Protein AF-A0A661STV8-F1 (afdb_monomer)

Structure (mmCIF, N/CA/C/O backbone):
data_AF-A0A661STV8-F1
#
_entry.id   AF-A0A661STV8-F1
#
loop_
_atom_site.group_PDB
_atom_site.id
_atom_site.type_symbol
_atom_site.label_atom_id
_atom_site.label_alt_id
_atom_site.label_comp_id
_atom_site.label_asym_id
_atom_site.label_entity_id
_atom_site.label_seq_id
_atom_site.pdbx_PDB_ins_code
_atom_site.Cartn_x
_atom_site.Cartn_y
_atom_site.Cartn_z
_atom_site.occupancy
_atom_site.B_iso_or_equiv
_atom_site.auth_seq_id
_atom_site.auth_comp_id
_atom_site.auth_asym_id
_atom_site.auth_atom_id
_atom_site.pdbx_PDB_model_num
ATOM 1 N N . MET A 1 1 ? 11.228 -23.972 -10.488 1.00 32.62 1 MET A N 1
ATOM 2 C CA . MET A 1 1 ? 10.917 -23.114 -9.324 1.00 32.62 1 MET A CA 1
ATOM 3 C C . MET A 1 1 ? 11.994 -22.045 -9.242 1.00 32.62 1 MET A C 1
ATOM 5 O O . MET A 1 1 ? 13.136 -22.391 -8.975 1.00 32.62 1 MET A O 1
ATOM 9 N N . VAL A 1 2 ? 11.670 -20.791 -9.561 1.00 40.69 2 VAL A N 1
ATOM 10 C CA . VAL A 1 2 ? 12.608 -19.659 -9.452 1.00 40.69 2 VAL A CA 1
ATOM 11 C C . VAL A 1 2 ? 12.408 -19.031 -8.074 1.00 40.69 2 VAL A C 1
ATOM 13 O O . VAL A 1 2 ? 11.281 -18.711 -7.708 1.00 40.69 2 VAL A O 1
ATOM 16 N N . LEU A 1 3 ? 13.475 -18.926 -7.281 1.00 41.69 3 LEU A N 1
ATOM 17 C CA . LEU A 1 3 ? 13.423 -18.485 -5.885 1.00 41.69 3 LEU A CA 1
ATOM 18 C C . LEU A 1 3 ? 13.847 -17.004 -5.781 1.00 41.69 3 LEU A C 1
ATOM 20 O O . LEU A 1 3 ? 15.034 -16.700 -5.757 1.00 41.69 3 LEU A O 1
ATOM 24 N N . LEU A 1 4 ? 12.887 -16.078 -5.703 1.00 53.56 4 LEU A N 1
ATOM 25 C CA . LEU A 1 4 ? 13.101 -14.622 -5.555 1.00 53.56 4 LEU A CA 1
ATOM 26 C C . LEU A 1 4 ? 13.246 -14.200 -4.075 1.00 53.56 4 LEU A C 1
ATOM 28 O O . LEU A 1 4 ? 12.525 -13.331 -3.585 1.00 53.56 4 LEU A O 1
ATOM 32 N N . ARG A 1 5 ? 14.125 -14.866 -3.315 1.00 47.69 5 ARG A N 1
ATOM 33 C CA . ARG A 1 5 ? 14.060 -14.846 -1.840 1.00 47.69 5 ARG A CA 1
ATOM 34 C C . ARG A 1 5 ? 14.379 -13.495 -1.186 1.00 47.69 5 ARG A C 1
ATOM 36 O O . ARG A 1 5 ? 13.620 -13.071 -0.322 1.00 47.69 5 ARG A O 1
ATOM 43 N N . ASP A 1 6 ? 15.448 -12.812 -1.586 1.00 51.97 6 ASP A N 1
ATOM 44 C CA . ASP A 1 6 ? 15.987 -11.726 -0.748 1.00 51.97 6 ASP A CA 1
ATOM 45 C C . ASP A 1 6 ? 15.225 -10.397 -0.860 1.00 51.97 6 ASP A C 1
ATOM 47 O O . ASP A 1 6 ? 14.994 -9.725 0.144 1.00 51.97 6 ASP A O 1
ATOM 51 N N . ALA A 1 7 ? 14.770 -10.010 -2.054 1.00 57.31 7 ALA A N 1
ATOM 52 C CA . ALA A 1 7 ? 14.033 -8.754 -2.227 1.00 57.31 7 ALA A CA 1
ATOM 53 C C . ALA A 1 7 ? 12.555 -8.882 -1.815 1.00 57.31 7 ALA A C 1
ATOM 55 O O . ALA A 1 7 ? 12.003 -7.979 -1.186 1.00 57.31 7 ALA A O 1
ATOM 56 N N . SER A 1 8 ? 11.919 -10.013 -2.136 1.00 57.31 8 SER A N 1
ATOM 57 C CA . SER A 1 8 ? 10.489 -10.230 -1.889 1.00 57.31 8 SER A CA 1
ATOM 58 C C . SER A 1 8 ? 10.184 -10.454 -0.400 1.00 57.31 8 SER A C 1
ATOM 60 O O . SER A 1 8 ? 9.228 -9.880 0.127 1.00 57.31 8 SER A O 1
ATOM 62 N N . ALA A 1 9 ? 11.038 -11.193 0.325 1.00 57.00 9 ALA A N 1
ATOM 63 C CA . ALA A 1 9 ? 10.867 -11.413 1.765 1.00 57.00 9 ALA A CA 1
ATOM 64 C C . ALA A 1 9 ? 10.990 -10.111 2.577 1.00 57.00 9 ALA A C 1
ATOM 66 O O . ALA A 1 9 ? 10.195 -9.872 3.487 1.00 57.00 9 ALA A O 1
ATOM 67 N N . ASN A 1 10 ? 11.928 -9.232 2.206 1.00 58.09 10 ASN A N 1
ATOM 68 C CA . ASN A 1 10 ? 12.091 -7.928 2.851 1.00 58.09 10 ASN A CA 1
ATOM 69 C C . ASN A 1 10 ? 10.866 -7.024 2.641 1.00 58.09 10 ASN A C 1
ATOM 71 O O . ASN A 1 10 ? 10.402 -6.388 3.588 1.00 58.09 10 ASN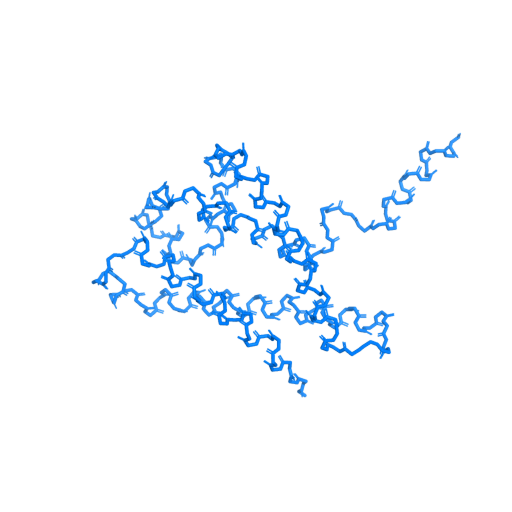 A O 1
ATOM 75 N N . LYS A 1 11 ? 10.280 -7.018 1.436 1.00 73.25 11 LYS A N 1
ATOM 76 C CA . LYS A 1 11 ? 9.030 -6.288 1.157 1.00 73.25 11 LYS A CA 1
ATOM 77 C C . LYS A 1 11 ? 7.864 -6.832 1.968 1.00 73.25 11 LYS A C 1
ATOM 79 O O . LYS A 1 11 ? 7.135 -6.052 2.575 1.00 73.25 11 LYS A O 1
ATOM 84 N N . CYS A 1 12 ? 7.724 -8.156 2.042 1.00 72.62 12 CYS A N 1
ATOM 85 C CA . CYS A 1 12 ? 6.696 -8.789 2.865 1.00 72.62 12 CYS A CA 1
ATOM 86 C C . CYS A 1 12 ? 6.845 -8.404 4.343 1.00 72.62 12 CYS A C 1
ATOM 88 O O . CYS A 1 12 ? 5.850 -8.087 4.986 1.00 72.62 12 CYS A O 1
ATOM 90 N N . GLY A 1 13 ? 8.075 -8.343 4.867 1.00 74.12 13 GLY A N 1
ATOM 91 C CA . GLY A 1 13 ? 8.348 -7.878 6.231 1.00 74.12 13 GLY A CA 1
ATOM 92 C C . GLY A 1 13 ? 7.886 -6.438 6.486 1.00 74.12 13 GLY A C 1
ATOM 93 O O . GLY A 1 13 ? 7.204 -6.178 7.478 1.00 74.12 13 GLY A O 1
ATOM 94 N N . VAL A 1 14 ? 8.185 -5.512 5.567 1.00 82.50 14 VAL A N 1
ATOM 95 C CA . VAL A 1 14 ? 7.732 -4.109 5.653 1.00 82.50 14 VAL A CA 1
ATOM 96 C C . VAL A 1 14 ? 6.205 -4.011 5.592 1.00 82.50 14 VAL A C 1
ATOM 98 O O . VAL A 1 14 ? 5.595 -3.282 6.376 1.00 82.50 14 VAL A O 1
ATOM 101 N N . ILE A 1 15 ? 5.570 -4.776 4.700 1.00 84.06 15 ILE A N 1
ATOM 102 C CA . ILE A 1 15 ? 4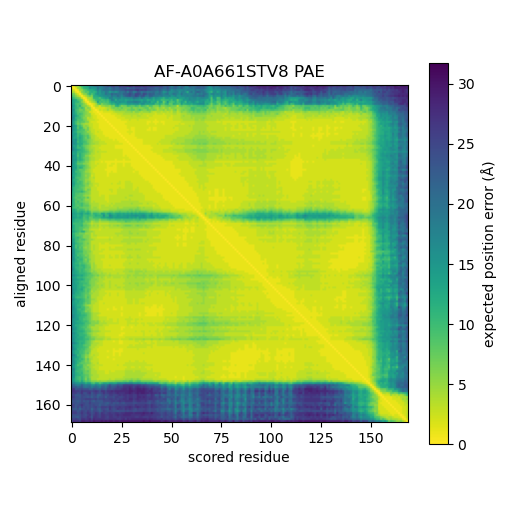.110 -4.809 4.565 1.00 84.06 15 ILE A CA 1
ATOM 103 C C . ILE A 1 15 ? 3.464 -5.369 5.844 1.00 84.06 15 ILE A C 1
ATOM 105 O O . ILE A 1 15 ? 2.527 -4.764 6.367 1.00 84.06 15 ILE A O 1
ATOM 109 N N . CYS A 1 16 ? 3.990 -6.464 6.401 1.00 86.12 16 CYS A N 1
ATOM 110 C CA . CYS A 1 16 ? 3.532 -7.028 7.673 1.00 86.12 16 CYS A CA 1
ATOM 111 C C . CYS A 1 16 ? 3.593 -6.003 8.811 1.00 86.12 16 CYS A C 1
ATOM 113 O O . CYS A 1 16 ? 2.606 -5.832 9.525 1.00 86.12 16 CYS A O 1
ATOM 115 N N . ALA A 1 17 ? 4.713 -5.285 8.946 1.00 88.62 17 ALA A N 1
ATOM 116 C CA . ALA A 1 17 ? 4.873 -4.255 9.971 1.00 88.62 17 ALA A CA 1
ATOM 117 C C . ALA A 1 17 ? 3.858 -3.108 9.800 1.00 88.62 17 ALA A C 1
ATOM 119 O O . ALA A 1 17 ? 3.297 -2.618 10.781 1.00 88.62 17 ALA A O 1
ATOM 120 N N . SER A 1 18 ? 3.559 -2.712 8.557 1.00 92.69 18 SER A N 1
ATOM 121 C CA . SER A 1 18 ? 2.513 -1.720 8.266 1.00 92.69 18 SER A CA 1
ATOM 122 C C . SER A 1 18 ? 1.135 -2.187 8.753 1.00 92.69 18 SER A C 1
ATOM 124 O O . SER A 1 18 ? 0.441 -1.453 9.465 1.00 92.69 18 SER A O 1
ATOM 126 N N . TYR A 1 19 ? 0.748 -3.430 8.446 1.00 95.88 19 TYR A N 1
ATOM 127 C CA . TYR A 1 19 ? -0.527 -3.980 8.912 1.00 95.88 19 TYR A CA 1
ATOM 128 C C . TYR A 1 19 ? -0.567 -4.171 10.431 1.00 95.88 19 TYR A C 1
ATOM 130 O O . TYR A 1 19 ? -1.603 -3.930 11.043 1.00 95.88 19 TYR A O 1
ATOM 138 N N . GLU A 1 20 ? 0.548 -4.507 11.075 1.00 94.69 20 GLU A N 1
ATOM 139 C CA . GLU A 1 20 ? 0.629 -4.556 12.537 1.00 94.69 20 GLU A CA 1
ATOM 140 C C . GLU A 1 20 ? 0.360 -3.183 13.176 1.00 94.69 20 GLU A C 1
ATOM 142 O O . GLU A 1 20 ? -0.464 -3.065 14.088 1.00 94.69 20 GLU A O 1
ATOM 147 N N . ILE A 1 21 ? 0.973 -2.118 12.647 1.00 95.62 21 ILE A N 1
ATOM 148 C CA . ILE A 1 21 ? 0.715 -0.742 13.096 1.00 95.62 21 ILE A CA 1
ATOM 149 C C . ILE A 1 21 ? -0.767 -0.390 12.909 1.00 95.62 21 ILE A C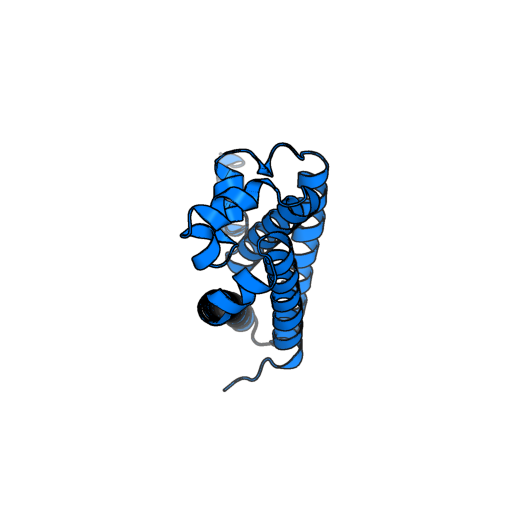 1
ATOM 151 O O . ILE A 1 21 ? -1.404 0.139 13.822 1.00 95.62 21 ILE A O 1
ATOM 155 N N . ILE A 1 22 ? -1.349 -0.715 11.752 1.00 95.75 22 ILE A N 1
ATOM 156 C CA . ILE A 1 22 ? -2.771 -0.475 11.473 1.00 95.75 22 ILE A CA 1
ATOM 157 C C . ILE A 1 22 ? -3.667 -1.251 12.450 1.00 95.75 22 ILE A C 1
ATOM 159 O O . ILE A 1 22 ? -4.654 -0.697 12.941 1.00 95.75 22 ILE A O 1
ATOM 163 N N . ALA A 1 23 ? -3.341 -2.509 12.759 1.00 96.31 23 ALA A N 1
ATOM 164 C CA . ALA A 1 23 ? -4.077 -3.317 13.728 1.00 96.31 23 ALA A CA 1
ATOM 165 C C . ALA A 1 23 ? -4.095 -2.644 15.107 1.00 96.31 23 ALA A C 1
ATOM 167 O O . ALA A 1 23 ? -5.173 -2.456 15.674 1.00 96.31 23 ALA A O 1
ATOM 168 N N . ASN A 1 24 ? -2.928 -2.205 15.585 1.00 96.38 24 ASN A N 1
ATOM 169 C CA . ASN A 1 24 ? -2.766 -1.527 16.873 1.00 96.38 24 ASN A CA 1
ATOM 170 C C . ASN A 1 24 ? -3.508 -0.182 16.937 1.00 96.38 24 ASN A C 1
ATOM 172 O O . ASN A 1 24 ? -4.014 0.202 17.989 1.00 96.38 24 ASN A O 1
ATOM 176 N N . LEU A 1 25 ? -3.626 0.528 15.813 1.00 96.81 25 LEU A N 1
ATOM 177 C CA . LEU A 1 25 ? -4.387 1.780 15.742 1.00 96.81 25 LEU A CA 1
ATOM 178 C C . LEU A 1 25 ? -5.909 1.565 15.711 1.00 96.81 25 LEU A C 1
ATOM 180 O O . LEU A 1 25 ? -6.670 2.447 16.116 1.00 96.81 25 LEU A O 1
ATOM 184 N N . LEU A 1 26 ? -6.381 0.425 15.201 1.00 96.56 26 LEU A N 1
ATOM 185 C CA . LEU A 1 26 ? -7.811 0.163 14.993 1.00 96.56 26 LEU A CA 1
ATOM 186 C C . LEU A 1 26 ? -8.448 -0.696 16.086 1.00 96.56 26 LEU A C 1
ATOM 188 O O . LEU A 1 26 ? -9.674 -0.656 16.260 1.00 96.56 26 LEU A O 1
ATOM 192 N N . MET A 1 27 ? -7.654 -1.488 16.798 1.00 97.06 27 MET A N 1
ATOM 193 C CA . MET A 1 27 ? -8.122 -2.495 17.742 1.00 97.06 27 MET A CA 1
ATOM 194 C C . MET A 1 27 ? -7.361 -2.404 19.055 1.00 97.06 27 MET A C 1
ATOM 196 O O . MET A 1 27 ? -6.158 -2.187 19.093 1.00 97.06 27 MET A O 1
ATOM 200 N N . THR A 1 28 ? -8.080 -2.636 20.147 1.00 97.12 28 THR A N 1
ATOM 201 C CA . THR A 1 28 ? -7.440 -2.987 21.418 1.00 97.12 28 THR A CA 1
ATOM 202 C C . THR A 1 28 ? -6.819 -4.380 21.326 1.00 97.12 28 THR A C 1
ATOM 204 O O . THR A 1 28 ? -7.272 -5.212 20.539 1.00 97.12 28 THR A O 1
ATOM 207 N N . GLU A 1 29 ? -5.862 -4.687 22.199 1.00 95.81 29 GLU A N 1
ATOM 208 C CA . GLU A 1 29 ? -5.237 -6.014 22.268 1.00 95.81 29 GLU A CA 1
ATOM 209 C C . GLU A 1 29 ? -6.270 -7.148 22.405 1.00 95.81 29 GLU A C 1
ATOM 211 O O . GLU A 1 29 ? -6.224 -8.140 21.679 1.00 95.81 29 GLU A O 1
ATOM 216 N N . ARG A 1 30 ? -7.279 -6.975 23.271 1.00 97.25 30 ARG A N 1
ATOM 217 C CA . ARG A 1 30 ? -8.359 -7.962 23.463 1.00 97.25 30 ARG A CA 1
ATOM 218 C C . ARG A 1 30 ? -9.188 -8.186 22.198 1.00 97.25 30 ARG A C 1
ATOM 220 O O . ARG A 1 30 ? -9.623 -9.307 21.934 1.00 97.25 30 ARG A O 1
ATOM 227 N N . GLU A 1 31 ? -9.454 -7.125 21.440 1.00 97.50 31 GLU A N 1
ATOM 228 C CA . GLU A 1 31 ? -10.164 -7.223 20.161 1.00 97.50 31 GLU A CA 1
ATOM 229 C C . GLU A 1 31 ? -9.290 -7.905 19.108 1.00 97.50 31 GLU A C 1
ATOM 231 O O . GLU A 1 31 ? -9.781 -8.783 18.399 1.00 97.50 31 GLU A O 1
ATOM 236 N N . PHE A 1 32 ? -8.000 -7.562 19.051 1.00 96.38 32 PHE A N 1
ATOM 237 C CA . PHE A 1 32 ? -7.055 -8.196 18.141 1.00 96.38 32 PHE A CA 1
ATOM 238 C C . PHE A 1 32 ? -6.928 -9.690 18.428 1.00 96.38 32 PHE A C 1
ATOM 240 O O . PHE A 1 32 ? -7.154 -10.487 17.528 1.00 96.38 32 PHE A O 1
ATOM 247 N N . LEU A 1 33 ? -6.675 -10.104 19.673 1.00 96.25 33 LEU A N 1
ATOM 248 C CA . LEU A 1 33 ? -6.562 -11.522 20.040 1.00 96.25 33 LEU A CA 1
ATOM 249 C C . LEU A 1 33 ? -7.822 -12.321 19.685 1.00 96.25 33 LEU A C 1
ATOM 251 O O . LEU A 1 33 ? -7.724 -13.443 19.190 1.00 96.25 33 LEU A O 1
ATOM 255 N N . ARG A 1 34 ? -9.006 -11.720 19.864 1.00 97.44 34 ARG A N 1
ATOM 256 C CA . ARG A 1 34 ? -10.289 -12.333 19.492 1.00 97.44 34 ARG A CA 1
ATOM 257 C C . ARG A 1 34 ? -10.420 -12.565 17.987 1.00 97.44 34 ARG A C 1
ATOM 259 O O . ARG A 1 34 ? -11.004 -13.563 17.575 1.00 97.44 34 ARG A O 1
ATOM 266 N N . HIS A 1 35 ? -9.906 -11.649 17.171 1.00 96.81 35 HIS A N 1
ATOM 267 C CA . HIS A 1 35 ? -10.077 -11.665 15.716 1.00 96.81 35 HIS A CA 1
ATOM 268 C C . HIS A 1 35 ? -8.796 -12.000 14.940 1.00 96.81 35 HIS A C 1
ATOM 270 O O . HIS A 1 35 ? -8.811 -12.011 13.710 1.00 96.81 35 HIS A O 1
ATOM 276 N N . LYS A 1 36 ? -7.711 -12.340 15.646 1.00 95.25 36 LYS A N 1
ATOM 277 C CA . LYS A 1 36 ? -6.356 -12.510 15.109 1.00 95.25 36 LYS A CA 1
ATOM 278 C C . LYS A 1 36 ? -6.323 -13.440 13.908 1.00 95.25 36 LYS A C 1
ATOM 280 O O . LYS A 1 36 ? -5.708 -13.108 12.907 1.00 95.25 36 LYS A O 1
ATOM 285 N N . LYS A 1 37 ? -7.013 -14.583 13.986 1.00 97.44 37 LYS A N 1
ATOM 286 C CA . LYS A 1 37 ? -7.042 -15.564 12.891 1.00 97.44 37 LYS A CA 1
ATOM 287 C C . LYS A 1 37 ? -7.608 -14.977 11.594 1.00 97.44 37 LYS A C 1
ATOM 289 O O . LYS A 1 37 ? -7.015 -15.185 10.546 1.00 97.44 37 LYS A O 1
ATOM 294 N N . ALA A 1 38 ? -8.719 -14.243 11.671 1.00 97.12 38 ALA A N 1
ATOM 295 C CA . ALA A 1 38 ? -9.333 -13.617 10.500 1.00 97.12 38 ALA A CA 1
ATOM 296 C C . ALA A 1 38 ? -8.456 -12.478 9.965 1.00 97.12 38 ALA A C 1
ATOM 298 O O . ALA A 1 38 ? -8.141 -12.448 8.785 1.00 97.12 38 ALA A O 1
ATOM 299 N N . TYR A 1 39 ? -7.983 -11.604 10.857 1.00 97.38 39 TYR A N 1
ATOM 300 C CA . TYR A 1 39 ? -7.127 -10.482 10.477 1.00 97.38 39 TYR A CA 1
ATOM 301 C C . TYR A 1 39 ? -5.831 -10.940 9.793 1.00 97.38 39 TYR A C 1
ATOM 303 O O . TYR A 1 39 ? -5.481 -10.436 8.734 1.00 97.38 39 TYR A O 1
ATOM 311 N N . VAL A 1 40 ? -5.123 -11.908 10.385 1.00 96.81 40 VAL A N 1
ATOM 312 C CA . VAL A 1 40 ? -3.854 -12.417 9.844 1.00 96.8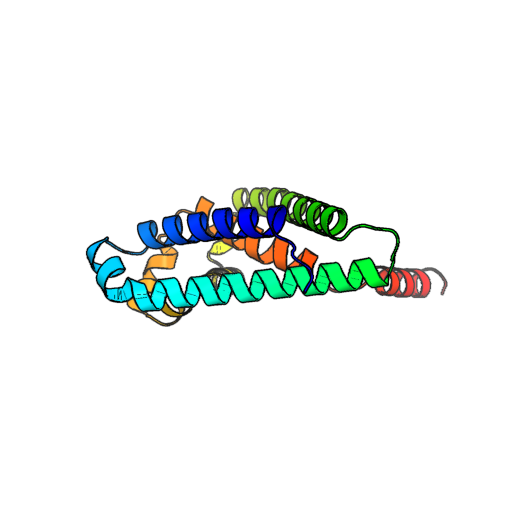1 40 VAL A CA 1
ATOM 313 C C . VAL A 1 40 ? -4.070 -13.131 8.515 1.00 96.81 40 VAL A C 1
ATOM 315 O O . VAL A 1 40 ? -3.263 -12.949 7.612 1.00 96.81 40 VAL A O 1
ATOM 318 N N . ARG A 1 41 ? -5.159 -13.897 8.364 1.00 97.75 41 ARG A N 1
ATOM 319 C CA . ARG A 1 41 ? -5.495 -14.533 7.085 1.00 97.75 41 ARG A CA 1
ATOM 320 C C . ARG A 1 41 ? -5.638 -13.498 5.971 1.00 97.75 41 ARG A C 1
ATOM 322 O O . ARG A 1 41 ? -4.999 -13.635 4.941 1.00 97.75 41 ARG A O 1
ATOM 329 N N . ASP A 1 42 ? -6.393 -12.435 6.216 1.00 97.75 42 ASP A N 1
ATOM 330 C CA . ASP A 1 42 ? -6.587 -11.381 5.221 1.00 97.75 42 ASP A CA 1
ATOM 331 C C . ASP A 1 42 ? -5.285 -10.634 4.884 1.00 97.75 42 ASP A C 1
ATOM 333 O O . ASP A 1 42 ? -5.104 -10.186 3.754 1.00 97.75 42 ASP A O 1
ATOM 337 N N . VAL A 1 43 ? -4.372 -10.478 5.853 1.00 96.31 43 VAL A N 1
ATOM 338 C CA . VAL A 1 43 ? -3.035 -9.911 5.602 1.00 96.31 43 VAL A CA 1
ATOM 339 C C . VAL A 1 43 ? -2.215 -10.842 4.708 1.00 96.31 43 VAL A C 1
ATOM 341 O O . VAL A 1 43 ? -1.575 -10.360 3.777 1.00 96.31 43 VAL A O 1
ATOM 344 N N . LEU A 1 44 ? -2.265 -12.157 4.935 1.00 95.81 44 LEU A N 1
ATOM 345 C CA . LEU A 1 44 ? -1.618 -13.139 4.057 1.00 95.81 44 LEU A CA 1
ATOM 346 C C . LEU A 1 44 ? -2.202 -13.083 2.637 1.00 95.81 44 LEU A C 1
ATOM 348 O O . LEU A 1 44 ? -1.439 -12.988 1.683 1.00 95.81 44 LEU A O 1
ATOM 352 N N . ASP A 1 45 ? -3.527 -12.991 2.496 1.00 95.62 45 ASP A N 1
ATOM 353 C CA . ASP A 1 45 ? -4.185 -12.850 1.187 1.00 95.62 45 ASP A CA 1
ATOM 354 C C . ASP A 1 45 ? -3.777 -11.551 0.455 1.00 95.62 45 ASP A C 1
ATOM 356 O O . ASP A 1 45 ? -3.827 -11.457 -0.775 1.00 95.62 45 ASP A O 1
ATOM 360 N N . ILE A 1 46 ? -3.406 -10.494 1.187 1.00 93.06 46 ILE A N 1
ATOM 361 C CA . ILE A 1 46 ? -2.837 -9.274 0.598 1.00 93.06 46 ILE A CA 1
ATOM 362 C C . ILE A 1 46 ? -1.398 -9.522 0.139 1.00 93.06 46 ILE A C 1
ATOM 364 O O . ILE A 1 46 ? -1.056 -9.145 -0.981 1.00 93.06 46 ILE A O 1
ATOM 368 N N . LEU A 1 47 ? -0.568 -10.146 0.976 1.00 92.88 47 LEU A N 1
ATOM 369 C CA . LEU A 1 47 ? 0.825 -10.454 0.644 1.00 92.88 47 LEU A CA 1
ATOM 370 C C . LEU A 1 47 ? 0.922 -11.350 -0.591 1.00 92.88 47 LEU A C 1
ATOM 372 O O . LEU A 1 47 ? 1.698 -11.041 -1.491 1.00 92.88 47 LEU A O 1
ATOM 376 N N . ASP A 1 48 ? 0.088 -12.385 -0.672 1.00 93.00 48 ASP A N 1
ATOM 377 C CA . ASP A 1 48 ? 0.056 -13.309 -1.806 1.00 93.00 48 ASP A CA 1
ATOM 378 C C . ASP A 1 48 ? -0.297 -12.585 -3.109 1.00 93.00 48 ASP A C 1
ATOM 380 O O . ASP A 1 48 ? 0.376 -12.764 -4.123 1.00 93.00 48 ASP A O 1
ATOM 384 N N . ARG A 1 49 ? -1.299 -11.694 -3.077 1.00 91.81 49 ARG A N 1
ATOM 385 C CA . ARG A 1 49 ? -1.654 -10.868 -4.242 1.00 91.81 49 ARG A CA 1
ATOM 386 C C . ARG A 1 49 ? -0.511 -9.949 -4.662 1.00 91.81 49 ARG A C 1
ATOM 388 O O . ARG A 1 49 ? -0.188 -9.891 -5.840 1.00 91.81 49 ARG A O 1
ATOM 395 N N . ARG A 1 50 ? 0.141 -9.276 -3.709 1.00 90.25 50 ARG A N 1
ATOM 396 C CA . ARG A 1 50 ? 1.275 -8.380 -3.999 1.00 90.25 50 ARG A CA 1
ATOM 397 C C . ARG A 1 50 ? 2.481 -9.134 -4.556 1.00 90.25 50 ARG A C 1
ATOM 399 O O . ARG A 1 50 ? 3.147 -8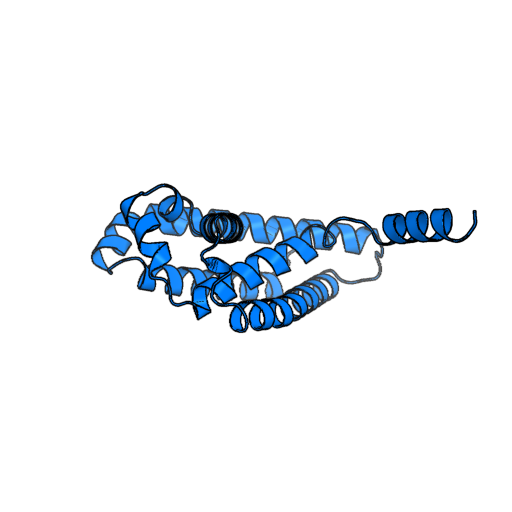.625 -5.453 1.00 90.25 50 ARG A O 1
ATOM 406 N N . ALA A 1 51 ? 2.758 -10.326 -4.035 1.00 90.69 51 ALA A N 1
ATOM 407 C CA . ALA A 1 51 ? 3.823 -11.185 -4.533 1.00 90.69 51 ALA A CA 1
ATOM 408 C C . ALA A 1 51 ? 3.526 -11.678 -5.957 1.00 90.69 51 ALA A C 1
ATOM 410 O O . ALA A 1 51 ? 4.434 -11.705 -6.786 1.00 90.69 51 ALA A O 1
ATOM 411 N N . ALA A 1 52 ? 2.266 -12.018 -6.251 1.00 90.94 52 ALA A N 1
ATOM 412 C CA . ALA A 1 52 ? 1.829 -12.391 -7.592 1.00 90.94 52 ALA A CA 1
ATOM 413 C C . ALA A 1 52 ? 1.956 -11.221 -8.583 1.00 90.94 52 ALA A C 1
ATOM 415 O O . ALA A 1 52 ? 2.601 -11.387 -9.614 1.00 90.94 52 ALA A O 1
ATOM 416 N N . ASP A 1 53 ? 1.442 -10.032 -8.237 1.00 90.44 53 ASP A N 1
ATOM 417 C CA . ASP A 1 53 ? 1.536 -8.827 -9.078 1.00 90.44 53 ASP A CA 1
ATOM 418 C C . ASP A 1 53 ? 2.996 -8.502 -9.449 1.00 90.44 53 ASP A C 1
ATOM 420 O O . ASP A 1 53 ? 3.321 -8.208 -10.603 1.00 90.44 53 ASP A O 1
ATOM 424 N N . GLU A 1 54 ? 3.898 -8.574 -8.465 1.00 91.25 54 GLU A N 1
ATOM 425 C CA . GLU A 1 54 ? 5.321 -8.333 -8.684 1.00 91.25 54 GLU A CA 1
ATOM 426 C C . GLU A 1 54 ? 5.964 -9.431 -9.542 1.00 91.25 54 GLU A C 1
ATOM 428 O O . GLU A 1 54 ? 6.713 -9.117 -10.470 1.00 91.25 54 GLU A O 1
ATOM 433 N N . ALA A 1 55 ? 5.673 -10.707 -9.274 1.00 91.75 55 ALA A N 1
ATOM 434 C CA . ALA A 1 55 ? 6.201 -11.817 -10.063 1.00 91.75 55 ALA A CA 1
ATOM 435 C C . ALA A 1 55 ? 5.760 -11.725 -11.532 1.00 91.75 55 ALA A C 1
ATOM 437 O O . ALA A 1 55 ? 6.590 -11.877 -12.431 1.00 91.75 55 ALA A O 1
ATOM 438 N N . ASP A 1 56 ? 4.490 -11.408 -11.783 1.00 91.50 56 ASP A N 1
ATOM 439 C CA . ASP A 1 56 ? 3.946 -11.232 -13.129 1.00 91.50 56 ASP A CA 1
ATOM 440 C C . ASP A 1 56 ? 4.644 -10.091 -13.877 1.00 91.50 56 ASP A C 1
ATOM 442 O O . ASP A 1 56 ? 5.032 -10.250 -15.042 1.00 91.50 56 ASP A O 1
ATOM 446 N N . LEU A 1 57 ? 4.875 -8.955 -13.206 1.00 91.50 57 LEU A N 1
ATOM 447 C CA . LEU A 1 57 ? 5.624 -7.839 -13.782 1.00 91.50 57 LEU A CA 1
ATOM 448 C C . LEU A 1 57 ? 7.087 -8.216 -14.061 1.00 91.50 57 LEU A C 1
ATOM 450 O O . LEU A 1 57 ? 7.601 -7.875 -15.129 1.00 91.50 57 LEU A O 1
ATOM 454 N N . ILE A 1 58 ? 7.742 -8.941 -13.148 1.00 91.69 58 ILE A N 1
ATOM 455 C CA . ILE A 1 58 ? 9.118 -9.423 -13.329 1.00 91.69 58 ILE A CA 1
ATOM 456 C C . ILE A 1 58 ? 9.212 -10.326 -14.562 1.00 91.69 58 ILE A C 1
ATOM 458 O O . ILE A 1 58 ? 10.080 -10.119 -15.412 1.00 91.69 58 ILE A O 1
ATOM 462 N N . PHE A 1 59 ? 8.310 -11.301 -14.698 1.00 91.69 59 PHE A N 1
ATOM 463 C CA . PHE A 1 59 ? 8.302 -12.201 -15.851 1.00 91.69 59 PHE A CA 1
ATOM 464 C C . PHE A 1 59 ? 7.994 -11.469 -17.155 1.00 91.69 59 PHE A C 1
ATOM 466 O O . PHE A 1 59 ? 8.592 -11.785 -18.183 1.00 91.69 59 PHE A O 1
ATOM 473 N N . ARG A 1 60 ? 7.091 -10.483 -17.135 1.00 91.25 60 ARG A N 1
ATOM 474 C CA . ARG A 1 60 ? 6.813 -9.639 -18.303 1.00 91.25 60 ARG A CA 1
ATOM 475 C C . ARG A 1 60 ? 8.064 -8.875 -18.753 1.00 91.25 60 ARG A C 1
ATOM 477 O O . ARG A 1 60 ? 8.475 -9.072 -19.891 1.00 91.25 60 ARG A O 1
ATOM 484 N N . ARG A 1 61 ? 8.708 -8.113 -17.859 1.00 90.56 61 ARG A N 1
ATOM 485 C CA . ARG A 1 61 ? 9.924 -7.334 -18.178 1.00 90.56 61 ARG A CA 1
ATOM 486 C C . ARG A 1 61 ? 11.094 -8.230 -18.608 1.00 90.56 61 ARG A C 1
ATOM 488 O O . ARG A 1 61 ? 11.841 -7.878 -19.513 1.00 90.56 61 ARG A O 1
ATOM 495 N N . HIS A 1 62 ? 11.242 -9.416 -18.014 1.00 90.88 62 HIS A N 1
ATOM 496 C CA . HIS A 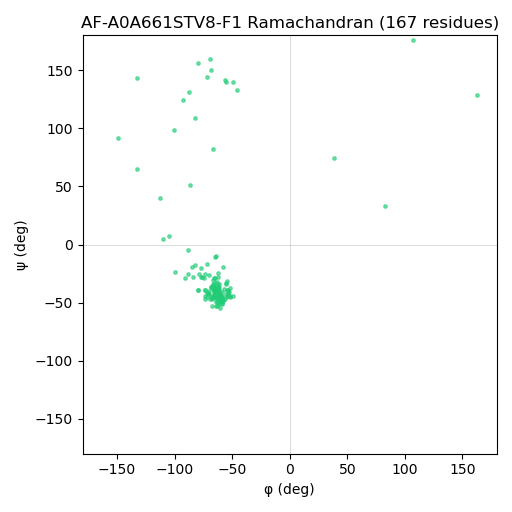1 62 ? 12.299 -10.348 -18.422 1.00 90.88 62 HIS A CA 1
ATOM 497 C C . HIS A 1 62 ? 12.066 -10.933 -19.821 1.00 90.88 62 HIS A C 1
ATOM 499 O O . HIS A 1 62 ? 13.018 -11.087 -20.575 1.00 90.88 62 HIS A O 1
ATOM 505 N N . ARG A 1 63 ? 10.812 -11.216 -20.206 1.00 90.75 63 ARG A N 1
ATOM 506 C CA . ARG A 1 63 ? 10.492 -11.653 -21.579 1.00 90.75 63 ARG A CA 1
ATOM 507 C C . ARG A 1 63 ? 10.760 -10.569 -22.624 1.00 90.75 63 ARG A C 1
ATOM 509 O O . ARG A 1 63 ? 11.056 -10.894 -23.765 1.00 90.75 63 ARG A O 1
ATOM 516 N N . GLU A 1 64 ? 10.652 -9.298 -22.245 1.00 89.19 64 GLU A N 1
ATOM 517 C CA . GLU A 1 64 ? 10.985 -8.160 -23.111 1.00 89.19 64 GLU A CA 1
ATOM 518 C C . GLU A 1 64 ? 12.506 -7.987 -23.272 1.00 89.19 64 GLU A C 1
ATOM 520 O O . GLU A 1 64 ? 12.968 -7.510 -24.309 1.00 89.19 64 GLU A O 1
ATOM 525 N N . ASN A 1 65 ? 13.296 -8.398 -22.272 1.00 87.00 65 ASN A N 1
ATOM 526 C CA . ASN A 1 65 ? 14.755 -8.376 -22.326 1.00 87.00 65 ASN A CA 1
ATOM 527 C C . ASN A 1 65 ? 15.384 -9.504 -21.486 1.00 87.00 65 ASN A C 1
ATOM 529 O O . ASN A 1 65 ? 15.709 -9.331 -20.307 1.00 87.00 65 ASN A O 1
ATOM 533 N N . GLU A 1 66 ? 15.633 -10.647 -22.132 1.00 85.06 66 GLU A N 1
ATOM 534 C CA . GLU A 1 66 ? 16.144 -11.870 -21.488 1.00 85.06 66 GLU A CA 1
ATOM 535 C C . GLU A 1 66 ? 17.554 -11.718 -20.887 1.00 85.06 66 GLU A C 1
ATOM 537 O O . GLU A 1 66 ? 18.023 -12.587 -20.154 1.00 85.06 66 GLU A O 1
ATOM 542 N N . ARG A 1 67 ? 18.254 -10.609 -21.168 1.00 87.38 67 ARG A N 1
ATOM 543 C CA . ARG A 1 67 ? 19.587 -10.328 -20.611 1.00 87.38 67 ARG A CA 1
ATOM 544 C C . ARG A 1 67 ? 19.537 -9.737 -19.202 1.00 87.38 67 ARG A C 1
ATOM 546 O O . ARG A 1 67 ? 20.562 -9.736 -18.525 1.00 87.38 67 ARG A O 1
ATOM 553 N N . VAL A 1 68 ? 18.389 -9.212 -18.766 1.00 86.56 68 VAL A N 1
ATOM 554 C CA . VAL A 1 68 ? 18.244 -8.580 -17.446 1.00 86.56 68 VAL A CA 1
ATOM 555 C C . VAL A 1 68 ? 17.889 -9.635 -16.404 1.00 86.56 68 VAL A C 1
ATOM 557 O O . VAL A 1 68 ? 16.965 -10.425 -16.597 1.00 86.56 68 VAL A O 1
ATOM 560 N N . LEU A 1 69 ? 18.602 -9.640 -15.276 1.00 90.56 69 LEU A N 1
ATOM 561 C CA . LEU A 1 69 ? 18.350 -10.576 -14.183 1.00 90.56 69 LEU A CA 1
ATOM 562 C C . LEU A 1 69 ? 17.055 -10.221 -13.443 1.00 90.56 69 LEU A C 1
ATOM 564 O O . LEU A 1 69 ? 16.777 -9.054 -13.172 1.00 90.56 69 LEU A O 1
ATOM 568 N N . PHE A 1 70 ? 16.308 -11.233 -12.995 1.00 89.69 70 PHE A N 1
ATOM 569 C CA . PHE A 1 70 ? 15.084 -11.020 -12.212 1.00 89.69 70 PHE A CA 1
ATOM 570 C C . PHE A 1 70 ? 15.297 -10.169 -10.949 1.00 89.69 70 PHE A C 1
ATOM 572 O O . PHE A 1 70 ? 14.418 -9.403 -10.559 1.00 89.69 70 PHE A O 1
ATOM 579 N N . ALA A 1 71 ? 16.464 -10.292 -10.311 1.00 88.19 71 ALA A N 1
ATOM 580 C CA . ALA A 1 71 ? 16.812 -9.502 -9.133 1.00 88.19 71 ALA A CA 1
ATOM 581 C C . ALA A 1 71 ? 16.954 -8.005 -9.456 1.00 88.19 71 ALA A C 1
ATOM 583 O O . ALA A 1 71 ? 16.546 -7.168 -8.652 1.00 88.19 71 ALA A O 1
ATOM 584 N N . ASP A 1 72 ? 17.490 -7.671 -10.632 1.00 89.75 72 ASP A N 1
ATOM 585 C CA . ASP A 1 72 ? 17.635 -6.285 -11.076 1.00 89.75 72 ASP A CA 1
ATOM 586 C C . ASP A 1 72 ? 16.275 -5.690 -11.432 1.00 89.75 72 ASP A C 1
ATOM 588 O O . ASP A 1 72 ? 15.964 -4.590 -10.983 1.00 89.75 72 ASP A O 1
ATOM 592 N N . ILE A 1 73 ? 15.420 -6.467 -12.106 1.00 90.88 73 ILE A N 1
ATOM 593 C CA . ILE A 1 73 ? 14.031 -6.078 -12.380 1.00 90.88 73 ILE A CA 1
ATOM 594 C C . ILE A 1 73 ? 13.271 -5.822 -11.069 1.00 90.88 73 ILE A C 1
ATOM 596 O O . ILE A 1 73 ? 12.621 -4.794 -10.918 1.00 90.88 73 ILE A O 1
ATOM 600 N N . SER A 1 74 ? 13.379 -6.713 -10.077 1.00 90.19 74 SER A N 1
ATOM 601 C CA . SER A 1 74 ? 12.722 -6.513 -8.775 1.00 90.19 74 SER A CA 1
ATOM 602 C C . SER A 1 74 ? 13.237 -5.267 -8.044 1.00 90.19 74 SER A C 1
ATOM 604 O O . SER A 1 74 ? 12.469 -4.576 -7.362 1.00 90.19 74 SER A O 1
ATOM 606 N N . ARG A 1 75 ? 14.532 -4.951 -8.178 1.00 91.25 75 ARG A N 1
ATOM 607 C CA . ARG A 1 75 ? 15.118 -3.731 -7.609 1.00 91.25 75 ARG A CA 1
ATOM 608 C C . ARG A 1 75 ? 14.576 -2.485 -8.302 1.00 91.25 75 ARG A C 1
ATOM 610 O O . ARG A 1 75 ? 14.167 -1.564 -7.607 1.00 91.25 75 ARG A O 1
ATOM 617 N N . GLU A 1 76 ? 14.519 -2.486 -9.630 1.00 91.69 76 GLU A N 1
ATOM 618 C CA . GLU A 1 76 ? 13.948 -1.400 -10.431 1.00 91.69 76 GLU A CA 1
ATOM 6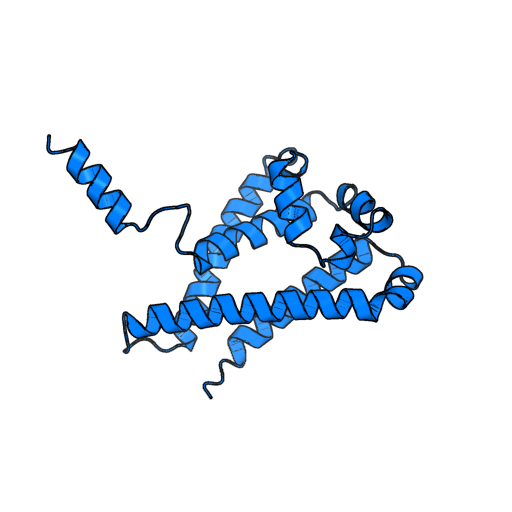19 C C . GLU A 1 76 ? 12.480 -1.147 -10.068 1.00 91.69 76 GLU A C 1
ATOM 621 O O . GLU A 1 76 ? 12.130 -0.028 -9.717 1.00 91.69 76 GLU A O 1
ATOM 626 N N . ILE A 1 77 ? 11.654 -2.198 -9.999 1.00 91.31 77 ILE A N 1
ATOM 627 C CA . ILE A 1 77 ? 10.252 -2.109 -9.550 1.00 91.31 77 ILE A CA 1
ATOM 628 C C . ILE A 1 77 ? 10.150 -1.437 -8.176 1.00 91.31 77 ILE A C 1
ATOM 630 O O . ILE A 1 77 ? 9.287 -0.592 -7.949 1.00 91.31 77 ILE A O 1
ATOM 634 N N . SER A 1 78 ? 11.041 -1.791 -7.246 1.00 90.62 78 SER A N 1
ATOM 635 C CA . SER A 1 78 ? 11.054 -1.189 -5.905 1.00 90.62 78 SER A CA 1
ATOM 636 C C . SER A 1 78 ? 11.394 0.296 -5.957 1.00 90.62 78 SER A C 1
ATOM 638 O O . SER A 1 78 ? 10.788 1.092 -5.243 1.00 90.62 78 SER A O 1
ATOM 640 N N . THR A 1 79 ? 12.370 0.663 -6.788 1.00 92.12 79 THR A N 1
ATOM 641 C CA . THR A 1 79 ? 12.771 2.054 -7.010 1.00 92.12 79 THR A CA 1
ATOM 642 C C . THR A 1 79 ? 11.617 2.861 -7.601 1.00 92.12 79 THR A C 1
ATOM 644 O O . THR A 1 79 ? 11.299 3.917 -7.058 1.00 92.12 79 THR A O 1
ATOM 647 N N . ASP A 1 80 ? 10.938 2.332 -8.623 1.00 92.12 80 ASP A N 1
ATOM 648 C CA . ASP A 1 80 ? 9.778 2.961 -9.265 1.00 92.12 80 ASP A CA 1
ATOM 649 C C . ASP A 1 80 ? 8.642 3.193 -8.251 1.00 92.12 80 ASP A C 1
ATOM 651 O O . ASP A 1 80 ? 8.106 4.298 -8.133 1.00 92.12 80 ASP A O 1
ATOM 655 N N . ILE A 1 81 ? 8.304 2.165 -7.458 1.00 92.50 81 ILE A N 1
ATOM 656 C CA . ILE A 1 81 ? 7.261 2.258 -6.424 1.00 92.50 81 ILE A CA 1
ATOM 657 C C . ILE A 1 81 ? 7.637 3.307 -5.377 1.00 92.50 81 ILE A C 1
ATOM 659 O O . ILE A 1 81 ? 6.790 4.107 -4.985 1.00 92.50 81 ILE A O 1
ATOM 663 N N . ASN A 1 82 ? 8.890 3.327 -4.920 1.00 93.19 82 ASN A N 1
ATOM 664 C CA . ASN A 1 82 ? 9.341 4.270 -3.899 1.00 93.19 82 ASN A CA 1
ATOM 665 C C . ASN A 1 82 ? 9.356 5.719 -4.404 1.00 93.19 82 ASN A C 1
ATOM 667 O O . ASN A 1 82 ? 9.009 6.622 -3.641 1.00 93.19 82 ASN A O 1
ATOM 671 N N . ALA A 1 83 ? 9.711 5.943 -5.672 1.00 93.25 83 ALA A N 1
ATOM 672 C CA . ALA A 1 83 ? 9.662 7.263 -6.295 1.00 93.25 83 ALA A CA 1
ATOM 673 C C . ALA A 1 83 ? 8.220 7.792 -6.346 1.00 93.25 83 ALA A C 1
ATOM 675 O O . ALA A 1 83 ? 7.929 8.851 -5.786 1.00 93.25 83 ALA A O 1
ATOM 676 N N . HIS A 1 84 ? 7.290 7.002 -6.895 1.00 94.19 84 HIS A N 1
ATOM 677 C CA . HIS A 1 84 ? 5.871 7.365 -6.911 1.00 94.19 84 HIS A CA 1
ATOM 678 C C . HIS A 1 84 ? 5.289 7.522 -5.506 1.00 94.19 84 HIS A C 1
ATOM 680 O O . HIS A 1 84 ? 4.498 8.433 -5.263 1.00 94.19 84 HIS A O 1
ATOM 686 N N . TYR A 1 85 ? 5.681 6.662 -4.563 1.00 95.94 85 TYR A N 1
ATOM 687 C CA . TYR A 1 85 ? 5.259 6.776 -3.173 1.00 95.94 85 TYR A CA 1
ATOM 688 C C . TYR A 1 85 ? 5.676 8.122 -2.578 1.00 95.94 85 TYR A C 1
ATOM 690 O O . TYR A 1 85 ? 4.843 8.778 -1.960 1.00 95.94 85 TYR A O 1
ATOM 698 N N . ALA A 1 86 ? 6.929 8.548 -2.764 1.00 95.50 86 ALA A N 1
ATOM 699 C CA . ALA A 1 86 ? 7.428 9.805 -2.211 1.00 95.50 86 ALA A CA 1
ATOM 700 C C . ALA A 1 86 ? 6.652 11.016 -2.755 1.00 95.50 86 ALA A C 1
ATOM 702 O O . ALA A 1 86 ? 6.207 11.861 -1.975 1.00 95.50 86 ALA A O 1
ATOM 703 N N . GLU A 1 87 ? 6.424 11.057 -4.070 1.00 95.38 87 GLU A N 1
ATOM 704 C CA . GLU A 1 87 ? 5.651 12.113 -4.735 1.00 95.38 87 GLU A CA 1
ATOM 705 C C . GLU A 1 87 ? 4.197 12.155 -4.246 1.00 95.38 87 GLU A C 1
ATOM 707 O O . GLU A 1 87 ? 3.696 13.203 -3.831 1.00 95.38 87 GLU A O 1
ATOM 712 N N . LEU A 1 88 ? 3.519 11.003 -4.244 1.00 95.69 88 LEU A N 1
ATOM 713 C CA . LEU A 1 88 ? 2.121 10.897 -3.823 1.00 95.69 88 LEU A CA 1
ATOM 714 C C . LEU A 1 88 ? 1.956 11.189 -2.334 1.00 95.69 88 LEU A C 1
ATOM 716 O O . LEU A 1 88 ? 0.982 11.822 -1.928 1.00 95.69 88 LEU A O 1
ATOM 720 N N . PHE A 1 89 ? 2.897 10.739 -1.508 1.00 97.00 89 PHE A N 1
ATOM 721 C CA . PHE A 1 89 ? 2.858 10.985 -0.077 1.00 97.00 89 PHE A CA 1
ATOM 722 C C . PHE A 1 89 ? 2.946 12.482 0.216 1.00 97.00 89 PHE A C 1
ATOM 724 O O . PHE A 1 89 ? 2.085 12.990 0.933 1.00 97.00 89 PHE A O 1
ATOM 731 N N . ALA A 1 90 ? 3.897 13.197 -0.397 1.00 96.50 90 ALA A N 1
ATOM 732 C CA . ALA A 1 90 ? 3.987 14.653 -0.291 1.00 96.50 90 ALA A CA 1
ATOM 733 C C . ALA A 1 90 ? 2.697 15.333 -0.787 1.00 96.50 90 ALA A C 1
ATOM 735 O O . ALA A 1 90 ? 2.100 16.136 -0.072 1.00 96.50 90 ALA A O 1
ATOM 736 N N . PHE A 1 91 ? 2.184 14.915 -1.949 1.00 96.44 91 PHE A N 1
ATOM 737 C CA . PHE A 1 91 ? 0.940 15.439 -2.516 1.00 96.44 91 PHE A CA 1
ATOM 738 C C . PHE A 1 91 ? -0.266 15.319 -1.568 1.00 96.44 91 PHE A C 1
ATOM 740 O O . PHE A 1 91 ? -1.056 16.263 -1.457 1.00 96.44 91 PHE A O 1
ATOM 747 N N . PHE A 1 92 ? -0.418 14.178 -0.885 1.00 96.06 92 PHE A N 1
ATOM 748 C CA . PHE A 1 92 ? -1.485 13.963 0.096 1.00 96.06 92 PHE A CA 1
ATOM 749 C C . PHE A 1 92 ? -1.220 14.659 1.434 1.00 96.06 92 PHE A C 1
ATOM 751 O O . PHE A 1 92 ? -2.175 14.984 2.138 1.00 96.06 92 PHE A O 1
ATOM 758 N N . GLN A 1 93 ? 0.040 14.872 1.821 1.00 95.75 93 GLN A N 1
ATOM 759 C CA . GLN A 1 93 ? 0.364 15.659 3.014 1.00 95.75 93 GLN A CA 1
ATOM 760 C C . GLN A 1 93 ? -0.027 17.129 2.844 1.00 95.75 93 GLN A C 1
ATOM 762 O O . GLN A 1 93 ? -0.563 17.711 3.786 1.00 95.75 93 GLN A O 1
ATOM 767 N N . ASP A 1 94 ? 0.153 17.682 1.644 1.00 96.69 94 ASP A N 1
ATOM 768 C CA . ASP A 1 94 ? -0.262 19.049 1.307 1.00 96.69 94 ASP A CA 1
ATOM 769 C C . ASP A 1 94 ? -1.787 19.203 1.188 1.00 96.69 94 ASP A C 1
ATOM 771 O O . ASP A 1 94 ? -2.303 20.320 1.192 1.00 96.69 94 ASP A O 1
ATOM 775 N N . ARG A 1 95 ? -2.516 18.085 1.059 1.00 95.31 95 ARG A N 1
ATOM 776 C CA . ARG A 1 95 ? -3.974 18.039 0.850 1.00 95.31 95 ARG A CA 1
ATOM 777 C C . ARG A 1 95 ? -4.650 17.028 1.786 1.00 95.31 95 ARG A C 1
ATOM 779 O O . ARG A 1 95 ? -5.191 16.009 1.329 1.00 95.31 95 ARG A O 1
ATOM 786 N N . PRO A 1 96 ? -4.612 17.267 3.110 1.00 93.12 96 PRO A N 1
ATOM 787 C CA . PRO A 1 96 ? -5.104 16.331 4.123 1.00 93.12 96 PRO A CA 1
ATOM 788 C C . PRO A 1 96 ? -6.623 16.091 4.071 1.00 93.12 96 PRO A C 1
ATOM 790 O O . PRO A 1 96 ? -7.123 15.178 4.728 1.00 93.12 96 PRO A O 1
ATOM 793 N N . GLU A 1 97 ? -7.366 16.881 3.296 1.00 94.50 97 GLU A N 1
ATOM 794 C CA . GLU A 1 97 ? -8.791 16.715 3.018 1.00 94.50 97 GLU A CA 1
ATOM 795 C C . GLU A 1 97 ? -9.093 15.630 1.972 1.00 94.50 97 GLU A C 1
ATOM 797 O O . GLU A 1 97 ? -10.181 15.048 1.999 1.00 94.50 97 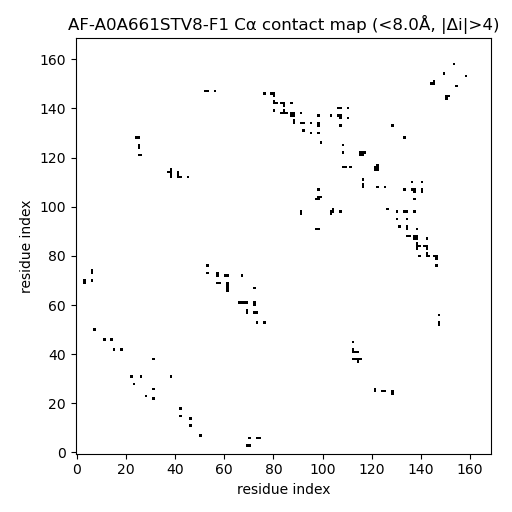GLU A O 1
ATOM 802 N N . LEU A 1 98 ? -8.152 15.308 1.070 1.00 93.12 98 LEU A N 1
ATOM 803 C CA . LEU A 1 98 ? -8.378 14.305 0.018 1.00 93.12 98 LEU A CA 1
ATOM 804 C C . LEU A 1 98 ? -8.713 12.916 0.576 1.00 93.12 98 LEU A C 1
ATOM 806 O O . LEU A 1 98 ? -9.702 12.340 0.113 1.00 93.12 98 LEU A O 1
ATOM 810 N N . PRO A 1 99 ? -7.997 12.369 1.585 1.00 92.94 99 PRO A N 1
ATOM 811 C CA . PRO A 1 99 ? -8.316 11.054 2.143 1.00 92.94 99 PRO A CA 1
ATOM 812 C C . PRO A 1 99 ? -9.739 10.918 2.711 1.00 92.94 99 PRO A C 1
ATOM 814 O O . PRO A 1 99 ? -10.225 9.796 2.873 1.00 92.94 99 PRO A O 1
ATOM 817 N N . GLU A 1 100 ? -10.420 12.028 3.013 1.00 90.88 100 GLU A N 1
ATOM 818 C CA . GLU A 1 100 ? -11.801 12.027 3.506 1.00 90.88 100 GLU A CA 1
ATOM 819 C C . GLU A 1 100 ? -12.847 11.968 2.384 1.00 90.88 100 GLU A C 1
ATOM 821 O O . GLU A 1 100 ? -13.992 11.568 2.631 1.00 90.88 100 GLU A O 1
ATOM 826 N N . GLN A 1 101 ? -12.481 12.322 1.148 1.00 93.62 101 GLN A N 1
ATOM 827 C CA . GLN A 1 101 ? -13.417 12.301 0.028 1.00 93.62 101 GLN A CA 1
ATOM 828 C C . GLN A 1 101 ? -13.816 10.857 -0.338 1.00 93.62 101 GLN A C 1
ATOM 830 O O . GLN A 1 101 ? -13.015 9.926 -0.186 1.00 93.62 101 GLN A O 1
ATOM 835 N N . PRO A 1 102 ? -15.038 10.630 -0.863 1.00 91.94 102 PRO A N 1
ATOM 836 C CA . PRO A 1 102 ? -15.580 9.283 -1.064 1.00 91.94 102 PRO A CA 1
ATOM 837 C C . PRO A 1 102 ? -14.690 8.340 -1.885 1.00 91.94 102 PRO A C 1
ATOM 839 O O . PRO A 1 102 ? -14.581 7.158 -1.550 1.00 91.94 102 PRO A O 1
ATOM 842 N N . LEU A 1 103 ? -14.039 8.856 -2.934 1.00 91.56 103 LEU A N 1
ATOM 843 C CA . LEU A 1 103 ? -13.189 8.064 -3.822 1.00 91.56 103 LEU A CA 1
ATOM 844 C C . LEU A 1 103 ? -11.925 7.565 -3.108 1.00 91.56 103 LEU A C 1
ATOM 846 O O . LEU A 1 103 ? -11.675 6.360 -3.071 1.00 91.56 103 LEU A O 1
ATOM 850 N N . PHE A 1 104 ? -11.170 8.466 -2.477 1.00 93.38 104 PHE A N 1
ATOM 851 C CA . PHE A 1 104 ? -9.963 8.106 -1.730 1.00 93.38 104 PHE A CA 1
ATOM 852 C C . PHE A 1 104 ? -10.298 7.253 -0.510 1.00 93.38 104 PHE A C 1
ATOM 854 O O . PHE A 1 104 ? -9.607 6.281 -0.220 1.00 93.38 104 PHE A O 1
ATOM 861 N N . ARG A 1 105 ? -11.428 7.511 0.152 1.00 92.25 105 ARG A N 1
ATOM 862 C CA . ARG A 1 105 ? -11.898 6.659 1.244 1.00 92.25 105 ARG A CA 1
ATOM 863 C C . ARG A 1 105 ? -12.178 5.226 0.787 1.00 92.25 105 ARG A C 1
ATOM 865 O O . ARG A 1 105 ? -11.915 4.289 1.541 1.00 92.25 105 ARG A O 1
ATOM 872 N N . LYS A 1 106 ? -12.702 5.033 -0.428 1.00 91.00 106 LYS A N 1
ATOM 873 C CA . LYS A 1 106 ? -12.887 3.698 -1.017 1.00 91.00 106 LYS A CA 1
ATOM 874 C C . LYS A 1 106 ? -11.540 3.011 -1.253 1.00 91.00 106 LYS A C 1
ATOM 876 O O . LYS A 1 106 ? -11.401 1.852 -0.873 1.00 91.00 106 LYS A O 1
ATOM 881 N N . ALA A 1 107 ? -10.562 3.722 -1.817 1.00 91.62 107 ALA A N 1
ATOM 882 C CA . ALA A 1 107 ? -9.208 3.200 -2.019 1.00 91.62 107 ALA A CA 1
ATOM 883 C C . ALA A 1 107 ? -8.547 2.808 -0.687 1.00 91.62 107 ALA A C 1
ATOM 885 O O . ALA A 1 107 ? -8.072 1.686 -0.535 1.00 91.62 107 ALA A O 1
ATOM 886 N N . LEU A 1 108 ? -8.643 3.675 0.322 1.00 94.19 108 LEU A N 1
ATOM 887 C CA . LEU A 1 108 ? -8.129 3.417 1.663 1.00 94.19 108 LEU A CA 1
ATOM 888 C C . LEU A 1 108 ? -8.759 2.165 2.284 1.00 94.19 108 LEU A C 1
ATOM 890 O O . LEU A 1 108 ? -8.051 1.337 2.842 1.00 94.19 108 LEU A O 1
ATOM 894 N N . LEU A 1 109 ? -10.078 1.987 2.169 1.00 93.88 109 LEU A N 1
ATOM 895 C CA . LEU A 1 109 ? -10.751 0.786 2.676 1.00 93.88 109 LEU A CA 1
ATOM 896 C C . LEU A 1 109 ? -10.363 -0.490 1.919 1.00 93.88 109 LEU A C 1
ATOM 898 O O . LEU A 1 109 ? -10.392 -1.560 2.519 1.00 93.88 109 LEU A O 1
ATOM 902 N N . ASN A 1 110 ? -10.033 -0.395 0.631 1.00 92.31 110 ASN A N 1
ATOM 903 C CA . ASN A 1 110 ? -9.608 -1.541 -0.174 1.00 92.31 110 ASN A CA 1
ATOM 904 C C . ASN A 1 110 ? -8.188 -2.014 0.149 1.00 92.31 110 ASN A C 1
ATOM 906 O O . ASN A 1 110 ? -7.908 -3.195 -0.032 1.00 92.31 110 ASN A O 1
ATOM 910 N N . HIS A 1 111 ? -7.339 -1.121 0.658 1.00 94.12 111 HIS A N 1
ATOM 911 C CA . HIS A 1 111 ? -6.009 -1.460 1.159 1.00 94.12 111 HIS A CA 1
ATOM 912 C C . HIS A 1 111 ? -6.052 -2.271 2.466 1.00 94.12 111 HIS A C 1
ATOM 914 O O . HIS A 1 111 ? -5.117 -3.000 2.792 1.00 94.12 111 HIS A O 1
ATOM 920 N N . LEU A 1 112 ? -7.115 -2.120 3.260 1.00 95.94 112 LEU A N 1
ATOM 921 C CA . LEU A 1 112 ? -7.227 -2.757 4.571 1.00 95.94 112 LEU A CA 1
ATOM 922 C C . LEU A 1 112 ? -7.649 -4.232 4.456 1.00 95.94 112 LEU A C 1
ATOM 924 O O . LEU A 1 112 ? -8.340 -4.597 3.501 1.00 95.94 112 LEU A O 1
ATOM 928 N N . PRO A 1 113 ? -7.329 -5.064 5.468 1.00 97.25 113 PRO A N 1
ATOM 929 C CA . PRO A 1 113 ? -7.849 -6.424 5.574 1.00 97.25 113 PRO A CA 1
ATOM 930 C C . PRO A 1 113 ? -9.371 -6.468 5.405 1.00 97.25 113 PRO A C 1
ATOM 932 O O . PRO A 1 113 ? -10.081 -5.600 5.935 1.00 97.25 113 PRO A O 1
ATOM 935 N N . ALA A 1 114 ? -9.880 -7.476 4.692 1.00 96.81 114 ALA A N 1
ATOM 936 C CA . ALA A 1 114 ? -11.306 -7.625 4.391 1.00 96.81 114 ALA A CA 1
ATOM 937 C C . ALA A 1 114 ? -12.165 -7.560 5.665 1.00 96.81 114 ALA A C 1
ATOM 939 O O . ALA A 1 114 ? -13.148 -6.822 5.722 1.00 96.81 114 ALA A O 1
ATOM 940 N N . PHE A 1 115 ? -11.694 -8.189 6.739 1.00 96.44 115 PHE A N 1
ATOM 941 C CA . PHE A 1 115 ? -12.230 -8.142 8.088 1.00 96.44 115 PHE A CA 1
ATOM 942 C C . PHE A 1 115 ? -12.491 -6.714 8.583 1.00 96.44 115 PHE A C 1
ATOM 944 O O . PHE A 1 115 ? -13.552 -6.436 9.145 1.00 96.44 115 PHE A O 1
ATOM 951 N N . ILE A 1 116 ? -11.559 -5.781 8.361 1.00 97.00 116 ILE A N 1
ATOM 952 C CA . ILE A 1 116 ? -11.726 -4.376 8.758 1.00 97.00 116 ILE A CA 1
ATOM 953 C C . ILE A 1 116 ? -12.768 -3.685 7.877 1.00 97.00 116 ILE A C 1
ATOM 955 O O . ILE A 1 116 ? -13.589 -2.920 8.387 1.00 97.00 116 ILE A O 1
ATOM 959 N N . ARG A 1 117 ? -12.750 -3.944 6.566 1.00 94.50 117 ARG A N 1
ATOM 960 C CA . ARG A 1 117 ? -13.664 -3.331 5.589 1.00 94.50 117 ARG A CA 1
ATOM 961 C C . ARG A 1 117 ? -15.112 -3.800 5.760 1.00 94.50 117 ARG A C 1
ATOM 963 O O . ARG A 1 117 ? -16.037 -3.008 5.564 1.00 94.50 117 ARG A O 1
ATOM 970 N N . GLU A 1 118 ? -15.311 -5.061 6.113 1.00 95.25 118 GLU A N 1
ATOM 971 C CA . GLU A 1 118 ? -16.619 -5.721 6.179 1.00 95.25 118 GLU A CA 1
ATOM 972 C C . GLU A 1 118 ? -17.252 -5.606 7.570 1.00 95.25 118 GLU A C 1
ATOM 974 O O . GLU A 1 118 ? -18.474 -5.504 7.704 1.00 95.25 118 GLU A O 1
ATOM 979 N N . ASN A 1 119 ? -16.440 -5.502 8.624 1.00 95.69 119 ASN A N 1
ATOM 980 C CA . ASN A 1 119 ? -16.947 -5.295 9.971 1.00 95.69 119 ASN A CA 1
ATOM 981 C C . ASN A 1 119 ? -17.263 -3.813 10.238 1.00 95.69 119 ASN A C 1
ATOM 983 O O . ASN A 1 119 ? -16.367 -2.989 10.436 1.00 95.69 119 ASN A O 1
ATOM 987 N N . ARG A 1 120 ? -18.557 -3.470 10.333 1.00 94.62 120 ARG A N 1
ATOM 988 C CA . ARG A 1 120 ? -19.032 -2.086 10.558 1.00 94.62 120 ARG A CA 1
ATOM 989 C C . ARG A 1 120 ? -18.369 -1.394 11.757 1.00 94.62 120 ARG A C 1
ATOM 991 O O . ARG A 1 120 ? -18.081 -0.197 11.671 1.00 94.62 120 ARG A O 1
ATOM 998 N N . ARG A 1 121 ? -18.099 -2.121 12.850 1.00 95.00 121 ARG A N 1
ATOM 999 C CA . ARG A 1 121 ? -17.455 -1.572 14.056 1.00 95.00 121 ARG A CA 1
ATOM 1000 C C . ARG A 1 121 ? -16.040 -1.100 13.737 1.00 95.00 121 ARG A C 1
ATOM 1002 O O . ARG A 1 121 ? -15.728 0.060 13.998 1.00 95.00 121 ARG A O 1
ATOM 1009 N N . PHE A 1 122 ? -15.209 -1.953 13.140 1.00 96.06 122 PHE A N 1
ATOM 1010 C CA . PHE A 1 122 ? -13.816 -1.616 12.825 1.00 96.06 122 PHE A CA 1
ATOM 1011 C C . PHE A 1 122 ? -13.710 -0.648 11.645 1.00 96.06 122 PHE A C 1
ATOM 1013 O O . PHE A 1 122 ? -12.977 0.336 11.732 1.00 96.06 122 PHE A O 1
ATOM 1020 N N . ARG A 1 123 ? -14.547 -0.812 10.614 1.00 95.38 123 ARG A N 1
ATOM 1021 C CA . ARG A 1 123 ? -14.666 0.136 9.498 1.00 95.38 123 ARG A CA 1
ATOM 1022 C C . ARG A 1 123 ? -14.936 1.566 9.963 1.00 95.38 123 ARG A C 1
ATOM 1024 O O . ARG A 1 123 ? -14.394 2.512 9.397 1.00 95.38 123 ARG A O 1
ATOM 1031 N N . SER A 1 124 ? -15.767 1.755 10.991 1.00 94.88 124 SER A N 1
ATOM 1032 C CA . SER A 1 124 ? -16.054 3.096 11.522 1.00 94.88 124 SER A CA 1
ATOM 1033 C C . SER A 1 124 ? -14.819 3.774 12.139 1.00 94.88 124 SER A C 1
ATOM 1035 O O . SER A 1 124 ? -14.693 4.999 12.083 1.00 94.88 124 SER A O 1
ATOM 1037 N N . ARG A 1 125 ? -13.875 2.984 12.672 1.00 95.94 125 ARG A N 1
ATOM 1038 C CA . ARG A 1 125 ? -12.642 3.465 13.313 1.00 95.94 125 ARG A CA 1
ATOM 1039 C C . ARG A 1 125 ? -11.586 3.914 12.314 1.00 95.94 125 ARG A C 1
ATOM 1041 O O . ARG A 1 125 ? -10.757 4.738 12.670 1.00 95.94 125 ARG A O 1
ATOM 1048 N N . VAL A 1 126 ? -11.674 3.479 11.057 1.00 95.38 126 VAL A N 1
ATOM 1049 C CA . VAL A 1 126 ? -10.770 3.903 9.975 1.00 95.38 126 VAL A CA 1
ATOM 1050 C C . VAL A 1 126 ? -10.740 5.429 9.814 1.00 95.38 126 VAL A C 1
ATOM 1052 O O . VAL A 1 126 ? -9.689 6.009 9.556 1.00 95.38 126 VAL A O 1
ATOM 1055 N N . ARG A 1 127 ? -11.863 6.120 10.068 1.00 92.06 127 ARG A N 1
ATOM 1056 C CA . ARG A 1 127 ? -11.913 7.595 10.049 1.00 92.06 127 ARG A CA 1
ATOM 1057 C C . ARG A 1 127 ? -11.007 8.237 11.111 1.00 92.06 127 ARG A C 1
ATOM 1059 O O . ARG A 1 127 ? -10.593 9.376 10.937 1.00 92.06 127 ARG A O 1
ATOM 1066 N N . ARG A 1 128 ? -10.691 7.523 12.195 1.00 93.00 128 ARG A N 1
ATOM 1067 C CA . ARG A 1 128 ? -9.840 7.995 13.300 1.00 93.00 128 ARG A CA 1
ATOM 1068 C C . ARG A 1 128 ? -8.353 7.725 13.077 1.00 93.00 128 ARG A C 1
ATOM 1070 O O . ARG A 1 128 ? -7.557 8.140 13.910 1.00 93.00 128 ARG A O 1
ATOM 1077 N N . LEU A 1 129 ? -7.977 7.036 11.994 1.00 96.31 129 LEU A N 1
ATOM 1078 C CA . LEU A 1 129 ? -6.565 6.861 11.667 1.00 96.31 129 LEU A CA 1
ATOM 1079 C C . LEU A 1 129 ? -5.885 8.235 11.541 1.00 96.31 129 LEU A C 1
ATOM 1081 O O . LEU A 1 129 ? -6.497 9.155 10.983 1.00 96.31 129 LEU A O 1
ATOM 1085 N N . PRO A 1 130 ? -4.636 8.382 12.018 1.00 96.81 130 PRO A N 1
ATOM 1086 C CA . PRO A 1 130 ? -3.879 9.609 11.822 1.00 96.81 130 PRO A CA 1
ATOM 1087 C C . PRO A 1 130 ? -3.800 9.956 10.335 1.00 96.81 130 PRO A C 1
ATOM 1089 O O . PRO A 1 130 ? -3.594 9.068 9.506 1.00 96.81 130 PRO A O 1
ATOM 1092 N N . VAL A 1 131 ? -3.922 11.241 9.997 1.00 95.62 131 VAL A N 1
ATOM 1093 C CA . VAL A 1 131 ? -3.891 11.714 8.600 1.00 95.62 131 VAL A CA 1
ATOM 1094 C C . VAL A 1 131 ? -2.653 11.187 7.874 1.00 95.62 131 VAL A C 1
ATOM 1096 O O . VAL A 1 131 ? -2.778 10.614 6.800 1.00 95.62 131 VAL A O 1
ATOM 1099 N N . LYS A 1 132 ? -1.482 11.239 8.521 1.00 95.94 132 LYS A N 1
ATOM 1100 C CA . LYS A 1 132 ? -0.225 10.698 7.983 1.00 95.94 132 LYS A CA 1
ATOM 1101 C C . LYS A 1 132 ? -0.326 9.223 7.562 1.00 95.94 132 LYS A C 1
ATOM 1103 O O . LYS A 1 132 ? 0.212 8.855 6.525 1.00 95.94 132 LYS A O 1
ATOM 1108 N N . ILE A 1 133 ? -1.033 8.390 8.331 1.00 97.00 133 ILE A N 1
ATOM 1109 C CA . ILE A 1 133 ? -1.247 6.970 8.004 1.00 97.00 133 ILE A CA 1
ATOM 1110 C C . ILE A 1 133 ? -2.189 6.831 6.808 1.00 97.00 133 ILE A C 1
ATOM 1112 O O . ILE A 1 133 ? -1.939 6.015 5.927 1.00 97.00 133 ILE A O 1
ATOM 1116 N N . LYS A 1 134 ? -3.239 7.656 6.728 1.00 97.06 134 LYS A N 1
ATOM 1117 C CA . LYS A 1 134 ? -4.136 7.675 5.564 1.00 97.06 134 LYS A CA 1
ATOM 1118 C C . LYS A 1 134 ? -3.387 8.065 4.285 1.00 97.06 134 LYS A C 1
ATOM 1120 O O . LYS A 1 134 ? -3.557 7.398 3.270 1.00 97.06 134 LYS A O 1
ATOM 1125 N N . CYS A 1 135 ? -2.530 9.087 4.352 1.00 97.00 135 CYS A N 1
ATOM 1126 C CA . CYS A 1 135 ? -1.677 9.502 3.237 1.00 97.00 135 CYS A CA 1
ATOM 1127 C C . CYS A 1 135 ? -0.712 8.382 2.822 1.00 97.00 135 CYS A C 1
ATOM 1129 O O . CYS A 1 135 ? -0.601 8.096 1.636 1.00 97.00 135 CYS A O 1
ATOM 1131 N N . ALA A 1 136 ? -0.071 7.706 3.784 1.00 96.44 136 ALA A N 1
ATOM 1132 C CA . ALA A 1 136 ? 0.838 6.590 3.507 1.00 96.44 136 ALA A CA 1
ATOM 1133 C C . ALA A 1 136 ? 0.125 5.411 2.826 1.00 96.44 136 ALA A C 1
ATOM 1135 O O . ALA A 1 136 ? 0.630 4.874 1.844 1.00 96.44 136 ALA A O 1
ATOM 1136 N N . ILE A 1 137 ? -1.072 5.047 3.303 1.00 95.94 137 ILE A N 1
ATOM 1137 C CA . ILE A 1 137 ? -1.897 3.996 2.693 1.00 95.94 137 ILE A CA 1
ATOM 1138 C C . ILE A 1 137 ? -2.219 4.344 1.237 1.00 95.94 137 ILE A C 1
ATOM 1140 O O . ILE A 1 137 ? -1.995 3.529 0.347 1.00 95.94 137 ILE A O 1
ATOM 1144 N N . LEU A 1 138 ? -2.723 5.555 0.985 1.00 96.12 138 LEU A N 1
ATOM 1145 C CA . LEU A 1 138 ? -3.098 5.977 -0.366 1.00 96.12 138 LEU A CA 1
ATOM 1146 C C . LEU A 1 138 ? -1.890 6.044 -1.298 1.00 96.12 138 LEU A C 1
ATOM 1148 O O . LEU A 1 138 ? -1.966 5.542 -2.416 1.00 96.12 138 LEU A O 1
ATOM 1152 N N . ALA A 1 139 ? -0.779 6.617 -0.835 1.00 95.94 139 ALA A N 1
ATOM 1153 C CA . ALA A 1 139 ? 0.452 6.687 -1.608 1.00 95.94 139 ALA A CA 1
ATOM 1154 C C . ALA A 1 139 ? 0.967 5.287 -1.967 1.00 95.94 139 ALA A C 1
ATOM 1156 O O . ALA A 1 139 ? 1.279 5.039 -3.125 1.00 95.94 139 ALA A O 1
ATOM 1157 N N . SER A 1 140 ? 0.994 4.351 -1.013 1.00 93.94 140 SER A N 1
ATOM 1158 C CA . SER A 1 140 ? 1.456 2.976 -1.248 1.00 93.94 140 SER A CA 1
ATOM 1159 C C . SER A 1 140 ? 0.537 2.204 -2.199 1.00 93.94 140 SER A C 1
ATOM 1161 O O . SER A 1 140 ? 1.016 1.553 -3.131 1.00 93.94 140 SER A O 1
ATOM 1163 N N . GLU A 1 141 ? -0.780 2.305 -2.007 1.00 92.19 141 GLU A N 1
ATOM 1164 C CA . GLU A 1 141 ? -1.770 1.622 -2.843 1.00 92.19 141 GLU A CA 1
ATOM 1165 C C . GLU A 1 141 ? -1.708 2.107 -4.295 1.00 92.19 141 GLU A C 1
ATOM 1167 O O . GLU A 1 141 ? -1.685 1.304 -5.226 1.00 92.19 141 GLU A O 1
ATOM 1172 N N . ILE A 1 142 ? -1.629 3.424 -4.492 1.00 92.50 142 ILE A N 1
ATOM 1173 C CA . ILE A 1 142 ? -1.601 4.026 -5.824 1.00 92.50 142 ILE A CA 1
ATOM 1174 C C . ILE A 1 142 ? -0.237 3.798 -6.490 1.00 92.50 142 ILE A C 1
ATOM 1176 O O . ILE A 1 142 ? -0.205 3.389 -7.645 1.00 92.50 142 ILE A O 1
ATOM 1180 N N . ALA A 1 143 ? 0.881 3.989 -5.779 1.00 93.12 143 ALA A N 1
ATOM 1181 C CA . ALA A 1 143 ? 2.223 3.780 -6.331 1.00 93.12 143 ALA A CA 1
ATOM 1182 C C . ALA A 1 143 ? 2.434 2.339 -6.812 1.00 93.12 143 ALA A C 1
ATOM 1184 O O . ALA A 1 143 ? 2.886 2.116 -7.933 1.00 93.12 143 ALA A O 1
ATOM 1185 N N . SER A 1 144 ? 2.055 1.355 -5.991 1.00 91.44 144 SER A N 1
ATOM 1186 C CA . SER A 1 144 ? 2.139 -0.056 -6.383 1.00 91.44 144 SER A CA 1
ATOM 1187 C C . SER A 1 144 ? 1.226 -0.378 -7.568 1.00 91.44 144 SER A C 1
ATOM 1189 O O . SER A 1 144 ? 1.668 -1.032 -8.510 1.00 91.44 144 SER A O 1
ATOM 1191 N N . GLY A 1 145 ? -0.009 0.137 -7.580 1.00 89.88 145 GLY A N 1
ATOM 1192 C CA . GLY A 1 145 ? -0.933 -0.037 -8.704 1.00 89.88 145 GLY A CA 1
ATOM 1193 C C . GLY A 1 145 ? -0.407 0.545 -10.021 1.00 89.88 145 GLY A C 1
ATOM 1194 O O . GLY A 1 145 ? -0.513 -0.107 -11.058 1.00 89.88 145 GLY A O 1
ATOM 1195 N N . ILE A 1 146 ? 0.209 1.732 -9.981 1.00 89.88 146 ILE A N 1
ATOM 1196 C CA . ILE A 1 146 ? 0.850 2.367 -11.144 1.00 89.88 146 ILE A CA 1
ATOM 1197 C C . ILE A 1 146 ? 1.939 1.450 -11.710 1.00 89.88 146 ILE A C 1
ATOM 1199 O O . ILE A 1 146 ? 1.938 1.168 -12.905 1.00 89.88 146 ILE A O 1
ATOM 1203 N N . VAL A 1 147 ? 2.849 0.952 -10.872 1.00 91.12 147 VAL A N 1
ATOM 1204 C CA . VAL A 1 147 ? 3.999 0.170 -11.352 1.00 91.12 147 VAL A CA 1
ATOM 1205 C C . VAL A 1 147 ? 3.580 -1.218 -11.836 1.00 91.12 147 VAL A C 1
ATOM 1207 O O . VAL A 1 147 ? 3.983 -1.637 -12.923 1.00 91.12 147 VAL A O 1
ATOM 1210 N N . TYR A 1 148 ? 2.729 -1.922 -11.087 1.00 87.94 148 TYR A N 1
ATOM 1211 C CA . TYR A 1 148 ? 2.291 -3.272 -11.456 1.00 87.94 148 TYR A CA 1
ATOM 1212 C C . TYR A 1 148 ? 1.437 -3.293 -12.732 1.00 87.94 148 TYR A C 1
ATOM 1214 O O . TYR A 1 148 ? 1.561 -4.213 -13.551 1.00 87.94 148 TYR A O 1
ATOM 1222 N N . HIS A 1 149 ? 0.621 -2.262 -12.960 1.00 83.81 149 HI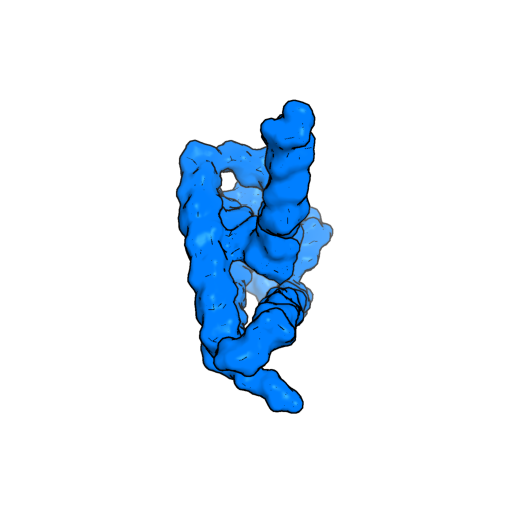S A N 1
ATOM 1223 C CA . HIS A 1 149 ? -0.320 -2.223 -14.085 1.00 83.81 149 HIS A CA 1
ATOM 1224 C C . HIS A 1 149 ? 0.093 -1.300 -15.243 1.00 83.81 149 HIS A C 1
ATOM 1226 O O . HIS A 1 149 ? -0.669 -1.162 -16.196 1.00 83.81 149 HIS A O 1
ATOM 1232 N N . GLY A 1 150 ? 1.306 -0.737 -15.221 1.00 68.25 150 GLY A N 1
ATOM 1233 C CA . GLY A 1 150 ? 1.873 -0.020 -16.371 1.00 68.25 150 GLY A CA 1
ATOM 1234 C C . GLY A 1 150 ? 1.434 1.442 -16.515 1.00 68.25 150 GLY A C 1
ATOM 1235 O O . GLY A 1 150 ? 1.327 1.936 -17.633 1.00 68.25 150 GLY A O 1
ATOM 1236 N N . GLY A 1 151 ? 1.202 2.146 -15.404 1.00 65.38 151 GLY A N 1
ATOM 1237 C CA . GLY A 1 151 ? 1.025 3.600 -15.377 1.00 65.38 151 GLY A CA 1
ATOM 1238 C C . GLY A 1 151 ? -0.407 4.094 -15.142 1.00 65.38 151 GLY A C 1
ATOM 1239 O O . GLY A 1 151 ? -1.366 3.322 -15.081 1.00 65.38 151 GLY A O 1
ATOM 1240 N N . TRP A 1 152 ? -0.560 5.422 -15.041 1.00 53.00 152 TRP A N 1
ATOM 1241 C CA . TRP A 1 152 ? -1.856 6.107 -15.132 1.00 53.00 152 TRP A CA 1
ATOM 1242 C C . TRP A 1 152 ? -2.399 5.946 -16.552 1.00 53.00 152 TRP A C 1
ATOM 1244 O O . TRP A 1 152 ? -2.190 6.819 -17.381 1.00 53.00 152 TRP A O 1
ATOM 1254 N N . GLY A 1 153 ? -3.038 4.814 -16.845 1.00 48.81 153 GLY A N 1
ATOM 1255 C CA . GLY A 1 153 ? -3.824 4.597 -18.059 1.00 48.81 153 GLY A CA 1
ATOM 1256 C C . GLY A 1 153 ? -3.240 5.225 -19.326 1.00 48.81 153 GLY A C 1
ATOM 1257 O O . GLY A 1 153 ? -3.741 6.243 -19.787 1.00 48.81 153 GLY A O 1
ATOM 1258 N N . MET A 1 154 ? -2.182 4.631 -19.866 1.00 45.44 154 MET A N 1
ATOM 1259 C CA . MET A 1 154 ? -1.987 4.325 -21.287 1.00 45.44 154 MET A CA 1
ATOM 1260 C C . MET A 1 154 ? -0.506 4.051 -21.502 1.00 45.44 154 MET A C 1
ATOM 1262 O O . MET A 1 154 ? 0.344 4.853 -21.126 1.00 45.44 154 MET A O 1
ATOM 1266 N N . ASP A 1 155 ? -0.236 2.917 -22.134 1.00 56.44 155 ASP A N 1
ATOM 1267 C CA . ASP A 1 155 ? 1.067 2.583 -22.683 1.00 56.44 155 ASP A CA 1
ATOM 1268 C C . ASP A 1 155 ? 1.637 3.792 -23.460 1.00 56.44 155 ASP A C 1
ATOM 1270 O O . ASP A 1 155 ? 0.933 4.465 -24.221 1.00 56.44 155 ASP A O 1
ATOM 1274 N N . THR A 1 156 ? 2.905 4.114 -23.212 1.00 56.81 156 THR A N 1
ATOM 1275 C CA . THR A 1 156 ? 3.607 5.260 -23.803 1.00 56.81 156 THR A CA 1
ATOM 1276 C C . THR A 1 156 ? 3.537 5.241 -25.332 1.00 56.81 156 THR A C 1
ATOM 1278 O O . THR A 1 156 ? 3.455 6.302 -25.955 1.00 56.81 156 THR A O 1
ATOM 1281 N N . GLU A 1 157 ? 3.496 4.059 -25.959 1.00 59.66 157 GLU A N 1
ATOM 1282 C CA . GLU A 1 157 ? 3.304 3.931 -27.406 1.00 59.66 157 GLU A CA 1
ATOM 1283 C C . GLU A 1 157 ? 1.915 4.437 -27.831 1.00 59.66 157 GLU A C 1
ATOM 1285 O O . GLU A 1 157 ? 1.783 5.194 -28.798 1.00 59.66 157 GLU A O 1
ATOM 1290 N N . SER A 1 158 ? 0.877 4.103 -27.070 1.00 56.47 158 SER A N 1
ATOM 1291 C CA . SER A 1 158 ? -0.483 4.609 -27.267 1.00 56.47 158 SER A CA 1
ATOM 1292 C C . SER A 1 158 ? -0.562 6.135 -27.098 1.00 56.47 158 SER A C 1
ATOM 1294 O O . SER A 1 158 ? -1.200 6.812 -27.913 1.00 56.47 158 SER A O 1
ATOM 1296 N N . GLN A 1 159 ? 0.145 6.707 -26.115 1.00 65.38 159 GLN A N 1
ATOM 1297 C CA . GLN A 1 159 ? 0.243 8.165 -25.940 1.00 65.38 159 GLN A CA 1
ATOM 1298 C C . GLN A 1 159 ? 0.973 8.842 -27.113 1.00 65.38 159 GLN A C 1
ATOM 1300 O O . GLN A 1 159 ? 0.495 9.849 -27.644 1.00 65.38 159 GLN A O 1
ATOM 1305 N N . LEU A 1 160 ? 2.082 8.258 -27.578 1.00 72.69 160 LEU A N 1
ATOM 1306 C CA . LEU A 1 160 ? 2.832 8.733 -28.744 1.00 72.69 160 LEU A CA 1
ATOM 1307 C C . LEU A 1 160 ? 1.984 8.689 -30.018 1.00 72.69 160 LEU A C 1
ATOM 1309 O O . LEU A 1 160 ? 1.958 9.661 -30.770 1.00 72.69 160 LEU A O 1
ATOM 1313 N N . ARG A 1 161 ? 1.231 7.609 -30.251 1.00 71.00 161 ARG A N 1
ATOM 1314 C CA . ARG A 1 161 ? 0.348 7.475 -31.422 1.00 71.00 161 ARG A CA 1
ATOM 1315 C C . ARG A 1 161 ? -0.745 8.542 -31.448 1.00 71.00 161 ARG A C 1
ATOM 1317 O O . ARG A 1 161 ? -1.023 9.094 -32.514 1.00 71.00 161 ARG A O 1
ATOM 1324 N N . VAL A 1 162 ? -1.351 8.853 -30.300 1.00 73.12 162 VAL A N 1
ATOM 1325 C CA . VAL A 1 162 ? -2.363 9.918 -30.182 1.00 73.12 162 VAL A CA 1
ATOM 1326 C C . VAL A 1 162 ? -1.737 11.296 -30.408 1.00 73.12 162 VAL A C 1
ATOM 1328 O O . VAL A 1 162 ? -2.276 12.093 -31.176 1.00 73.12 162 VAL A O 1
ATOM 1331 N N . TYR A 1 163 ? -0.578 11.564 -29.805 1.00 76.00 163 TYR A N 1
ATOM 1332 C CA . TYR A 1 163 ? 0.150 12.817 -29.997 1.00 76.00 163 TYR A CA 1
ATOM 1333 C C . TYR A 1 163 ? 0.549 13.041 -31.466 1.00 76.00 163 TYR A C 1
ATOM 1335 O O . TYR A 1 163 ? 0.288 14.109 -32.023 1.00 76.00 163 TYR A O 1
ATOM 1343 N N . LEU A 1 164 ? 1.107 12.021 -32.127 1.00 86.31 164 LEU A N 1
ATOM 1344 C CA . LEU A 1 164 ? 1.519 12.093 -33.531 1.00 86.31 164 LEU A CA 1
ATOM 1345 C C . LEU A 1 164 ? 0.318 12.285 -34.473 1.00 86.31 164 LEU A C 1
ATOM 1347 O O . LEU A 1 164 ? 0.383 13.128 -35.365 1.00 86.31 164 LEU A O 1
ATOM 1351 N N . LYS A 1 165 ? -0.806 11.588 -34.243 1.00 79.31 165 LYS A N 1
ATOM 1352 C CA . LYS A 1 165 ? -2.044 11.770 -35.031 1.00 79.31 165 LYS A CA 1
ATOM 1353 C C . LYS A 1 165 ? -2.625 13.180 -34.938 1.00 79.31 165 LYS A C 1
ATOM 1355 O O . LYS A 1 165 ? -3.221 13.649 -35.902 1.00 79.31 165 LYS A O 1
ATOM 1360 N N . ASN A 1 166 ? -2.487 13.835 -33.789 1.00 77.31 166 ASN A N 1
ATOM 1361 C CA . ASN A 1 166 ? -3.018 15.182 -33.583 1.00 77.31 166 ASN A CA 1
ATOM 1362 C C . ASN A 1 166 ? -2.077 16.277 -34.104 1.00 77.31 166 ASN A C 1
ATOM 1364 O O . ASN A 1 166 ? -2.551 17.348 -34.469 1.00 77.31 166 ASN A O 1
ATOM 1368 N N . ARG A 1 167 ? -0.762 16.022 -34.139 1.00 71.19 167 ARG A N 1
ATOM 1369 C CA . ARG A 1 167 ? 0.252 17.005 -34.552 1.00 71.19 167 ARG A CA 1
ATOM 1370 C C . ARG A 1 167 ? 0.537 17.019 -36.058 1.00 71.19 167 ARG A C 1
ATOM 1372 O O . ARG A 1 167 ? 0.969 18.048 -36.560 1.00 71.19 167 ARG A O 1
ATOM 1379 N N . PHE A 1 168 ? 0.298 15.912 -36.759 1.00 69.06 168 PHE A N 1
ATOM 1380 C CA . PHE A 1 168 ? 0.543 15.778 -38.203 1.00 69.06 168 PHE A CA 1
ATOM 1381 C C . PHE A 1 168 ? -0.753 15.620 -39.018 1.00 69.06 168 PHE A C 1
ATOM 1383 O O . PHE A 1 168 ? -0.806 14.815 -39.946 1.00 69.06 168 PHE A O 1
ATOM 1390 N N . LYS A 1 169 ? -1.803 16.362 -38.648 1.00 52.03 169 LYS A N 1
ATOM 1391 C CA . LYS A 1 169 ? -2.963 16.580 -39.525 1.00 52.03 169 LYS A CA 1
ATOM 1392 C C . LYS A 1 169 ? -2.673 17.658 -40.557 1.00 52.03 169 LYS A C 1
ATOM 1394 O O . LYS A 1 169 ? -2.037 18.662 -40.170 1.00 52.03 169 LYS A O 1
#

Sequence (169 aa):
MVLLRDASANKCGVICASYEIIANLLMTEREFLRHKKAYVRDVLDILDRRAADEADLIFRRHRENERVLFADISREISTDINAHYAELFAFFQDRPELPEQPLFRKALLNHLPAFIRENRRFRSRVRRLPVKIKCAILASEIASGIVYHGGWGMDTESQLRVYLKNRFK

pLDDT: mean 87.18, std 14.2, range [32.62, 97.75]

Foldseek 3Di:
DDPPDDLLVVVLVVLVVLLVVVCVQQDDPVRCVVCVVQQVVLSVVVSVVLVVLLVVQLVVVCVVPVVDDSNVSSVVLVVQLVVQLVVQLVVCVVPLCVCVDPVNVVQLLVLGRPCQNVDPSSVVSSVVPDSSSSSNSSSNSVSSCQSSVPHDDDHVVRVVVVVCVVVPD

Solvent-accessible surface area (backbone atoms only — not comparable to full-atom values): 9344 Å² total; per-residue (Å²): 137,87,84,69,57,74,69,53,52,54,49,49,51,55,52,50,52,52,52,51,54,51,45,61,74,61,35,55,71,72,55,40,69,74,42,39,72,60,49,52,50,36,48,49,59,49,50,54,50,53,53,47,45,50,50,54,42,38,53,52,55,30,73,78,38,78,87,55,53,65,69,56,47,52,50,49,53,50,50,54,27,50,52,43,21,54,55,41,28,52,57,32,65,80,37,72,66,52,59,71,38,72,68,45,37,51,53,46,44,66,75,44,37,58,61,41,58,71,34,68,75,48,39,62,42,58,78,70,52,55,66,71,57,52,25,48,49,45,13,48,55,50,19,46,50,27,65,57,68,57,44,87,84,57,51,67,66,59,52,49,54,54,52,51,61,69,72,71,111

Secondary structure (DSSP, 8-state):
----HHHHHHHHHHHHHHHHHHHHHH--HHHHHHHHHHHHHHHHHHHHHHHHHHHHHHHHHHHH-TTS-HHHHHHHHHHHHHHHHHHHHHHHHS-TTGGGSHHHHHHHHHHS-HHHHH-HHHHHHGGGS-HHHHHHHHHHHHHHHHHHHTSSSS-HHHHHHHHHHHH--

Radius of gyration: 18.56 Å; Cα contacts (8 Å, |Δi|>4): 111; chains: 1; bounding box: 39×42×63 Å

Mean predicted aligned error: 7.34 Å